Protein AF-A0A8D0G9X0-F1 (afdb_monomer_lite)

Radius of gyration: 13.31 Å; chains: 1; bounding box: 26×32×33 Å

InterPro domains:
  IPR001763 Rhodanese-like domain [PF00581] (14-73)
  IPR001763 Rhodanese-like domain [PS50206] (22-71)
  IPR036873 Rhodanese-like domain superfamily [G3DSA:3.40.250.10] (9-79)
  IPR036873 Rhodanese-like domain superfamily [SSF52821] (8-75)

Structure (mmCIF, N/CA/C/O backbone):
data_AF-A0A8D0G9X0-F1
#
_entry.id   AF-A0A8D0G9X0-F1
#
loop_
_atom_site.group_PDB
_atom_site.id
_atom_site.type_symbol
_atom_site.label_atom_id
_atom_site.label_alt_id
_atom_site.label_comp_id
_atom_site.label_asym_id
_atom_site.label_entity_id
_atom_site.label_seq_id
_atom_site.pdbx_PDB_ins_code
_atom_site.Cartn_x
_atom_site.Cartn_y
_atom_site.Cartn_z
_atom_site.occupancy
_atom_site.B_iso_or_equiv
_atom_site.auth_seq_id
_atom_site.auth_comp_id
_atom_site.auth_asym_id
_atom_site.auth_atom_id
_atom_site.pdbx_PDB_model_num
ATOM 1 N N . PHE A 1 1 ? 15.343 10.228 -13.129 1.00 41.00 1 PHE A N 1
ATOM 2 C CA . PHE A 1 1 ? 14.729 9.490 -12.012 1.00 41.00 1 PHE A CA 1
ATOM 3 C C . PHE A 1 1 ? 13.846 10.454 -11.244 1.00 41.00 1 PHE A C 1
ATOM 5 O O . PHE A 1 1 ? 14.371 11.397 -10.668 1.00 41.00 1 PHE A O 1
ATOM 12 N N . ARG A 1 2 ? 12.516 10.322 -11.353 1.00 45.94 2 ARG A N 1
ATOM 13 C CA . ARG A 1 2 ? 11.586 11.173 -10.596 1.00 45.94 2 ARG A CA 1
ATOM 14 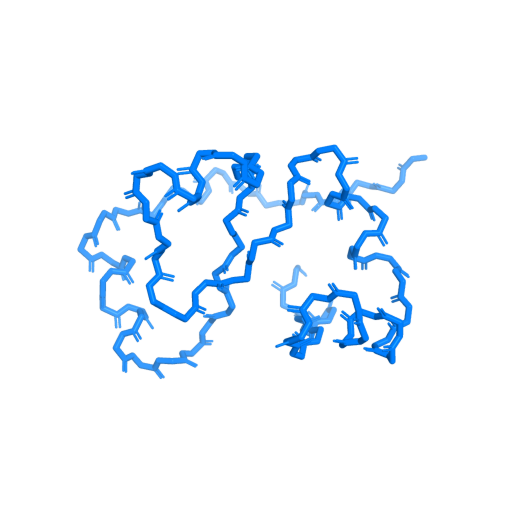C C . ARG A 1 2 ? 11.596 10.710 -9.142 1.00 45.94 2 ARG A C 1
ATOM 16 O O . ARG A 1 2 ? 11.472 9.522 -8.871 1.00 45.94 2 ARG A O 1
ATOM 23 N N . GLN A 1 3 ? 11.831 11.659 -8.252 1.00 45.34 3 GLN A N 1
ATOM 24 C CA . GLN A 1 3 ? 11.933 11.475 -6.815 1.00 45.34 3 GLN A CA 1
ATOM 25 C C . GLN A 1 3 ? 10.528 11.161 -6.285 1.00 45.34 3 GLN A C 1
ATOM 27 O O . GLN A 1 3 ? 9.638 11.995 -6.400 1.00 45.34 3 GLN A O 1
ATOM 32 N N . LEU A 1 4 ? 10.307 9.936 -5.801 1.00 56.78 4 LEU A N 1
ATOM 33 C CA . LEU A 1 4 ? 8.994 9.479 -5.313 1.00 56.78 4 LEU A CA 1
ATOM 34 C C . LEU A 1 4 ? 8.717 9.884 -3.859 1.00 56.78 4 LEU A C 1
ATOM 36 O O . LEU A 1 4 ? 7.666 9.551 -3.328 1.00 56.78 4 LEU A O 1
ATOM 40 N N . CYS A 1 5 ? 9.653 10.574 -3.208 1.00 48.22 5 CYS A N 1
ATOM 41 C CA . CYS A 1 5 ? 9.487 11.050 -1.843 1.00 48.22 5 CYS A CA 1
ATOM 42 C C . CYS A 1 5 ? 10.216 12.391 -1.689 1.00 48.22 5 CYS A C 1
ATOM 44 O O . CYS A 1 5 ? 11.438 12.456 -1.845 1.00 48.22 5 CYS A O 1
ATOM 46 N N . THR A 1 6 ? 9.462 13.463 -1.446 1.00 50.34 6 THR A N 1
ATOM 47 C CA . THR A 1 6 ? 9.962 14.841 -1.264 1.00 50.34 6 THR A CA 1
ATOM 48 C C . THR A 1 6 ? 9.642 15.415 0.117 1.00 50.34 6 THR A C 1
ATOM 50 O O . THR A 1 6 ? 9.710 16.627 0.298 1.00 50.34 6 THR A O 1
ATOM 53 N N . ALA A 1 7 ? 9.311 14.582 1.103 1.00 54.81 7 ALA A N 1
ATOM 54 C CA . ALA A 1 7 ? 8.913 15.057 2.424 1.00 54.81 7 ALA A CA 1
ATOM 55 C C . ALA A 1 7 ? 9.928 14.687 3.517 1.00 54.81 7 ALA A C 1
ATOM 57 O O . ALA A 1 7 ? 10.640 13.687 3.414 1.00 54.81 7 ALA A O 1
ATOM 58 N N . ALA A 1 8 ? 9.992 15.535 4.551 1.00 57.62 8 ALA A N 1
ATOM 59 C CA . ALA A 1 8 ? 10.720 15.290 5.794 1.00 57.62 8 ALA A CA 1
ATOM 60 C C . ALA A 1 8 ? 10.297 13.949 6.419 1.00 57.62 8 ALA A C 1
ATOM 62 O O . ALA A 1 8 ? 9.244 13.419 6.080 1.00 57.62 8 ALA A O 1
ATOM 63 N N . ASP A 1 9 ? 11.114 13.404 7.321 1.00 62.75 9 ASP A N 1
ATOM 64 C CA . ASP A 1 9 ? 10.912 12.095 7.959 1.00 62.75 9 ASP A CA 1
ATOM 65 C C . ASP A 1 9 ? 9.579 12.050 8.748 1.00 62.75 9 ASP A C 1
ATOM 67 O O . ASP A 1 9 ? 9.511 12.334 9.946 1.00 62.75 9 ASP A O 1
ATOM 71 N N . HIS A 1 10 ? 8.474 11.771 8.052 1.00 71.31 10 HIS A N 1
ATOM 72 C CA . HIS A 1 10 ? 7.128 11.702 8.611 1.00 71.31 10 HIS A CA 1
ATOM 73 C C . HIS A 1 10 ? 6.905 10.305 9.175 1.00 71.31 10 HIS A C 1
ATOM 75 O O . HIS A 1 10 ? 6.243 9.450 8.587 1.00 71.31 10 HIS A O 1
ATOM 81 N N . THR A 1 11 ? 7.504 10.070 10.338 1.00 84.31 11 THR A N 1
ATOM 82 C CA . THR A 1 11 ? 7.231 8.874 11.129 1.00 84.31 11 THR A CA 1
ATOM 83 C C . THR A 1 11 ? 5.836 8.973 11.745 1.00 84.31 11 THR A C 1
ATOM 85 O O . THR A 1 11 ? 5.445 10.009 12.278 1.00 84.31 11 THR A O 1
ATOM 88 N N . VAL A 1 12 ? 5.069 7.887 11.655 1.00 87.31 12 VAL A N 1
ATOM 89 C CA . VAL A 1 12 ? 3.723 7.779 12.233 1.00 87.31 12 VAL A CA 1
ATOM 90 C C . VAL A 1 12 ? 3.774 6.746 13.350 1.00 87.31 12 VAL A C 1
ATOM 92 O O . VAL A 1 12 ? 4.229 5.619 13.145 1.00 87.31 12 VAL A O 1
ATOM 95 N N . SER A 1 13 ? 3.310 7.102 14.546 1.00 92.62 13 SER A N 1
ATOM 96 C CA . SER A 1 13 ? 3.205 6.154 15.655 1.00 92.62 13 SER A CA 1
ATOM 97 C C . SER A 1 13 ? 2.064 5.155 15.435 1.00 92.62 13 SER A C 1
ATOM 99 O O . SER A 1 13 ? 1.090 5.418 14.729 1.00 92.62 13 SER A O 1
ATOM 101 N N . TYR A 1 14 ? 2.114 4.011 16.124 1.00 91.25 14 TYR A N 1
ATOM 102 C CA . TYR A 1 14 ? 1.024 3.027 16.087 1.00 91.25 14 TYR A CA 1
ATOM 103 C C . TYR A 1 14 ? -0.343 3.630 16.461 1.00 91.25 14 TYR A C 1
ATOM 105 O O . TYR A 1 14 ? -1.360 3.283 15.859 1.00 91.25 14 TYR A O 1
ATOM 113 N N . LYS A 1 15 ? -0.385 4.535 17.450 1.00 92.25 15 LYS A N 1
ATOM 114 C CA . LYS A 1 15 ? -1.637 5.167 17.888 1.00 92.25 15 LYS A CA 1
ATOM 115 C C . LYS A 1 15 ? -2.215 6.057 16.789 1.00 92.25 15 LYS A C 1
ATOM 117 O O . LYS A 1 15 ? -3.406 5.957 16.512 1.00 92.25 15 LYS A O 1
ATOM 122 N N . GLU A 1 16 ? -1.382 6.881 16.163 1.00 89.81 16 GLU A N 1
ATOM 123 C CA . GLU A 1 16 ? -1.795 7.740 15.050 1.00 89.81 16 GLU A CA 1
ATOM 124 C C . GLU A 1 16 ? -2.269 6.905 13.868 1.00 89.81 16 GLU A C 1
ATOM 126 O O . GLU A 1 16 ? -3.366 7.139 13.371 1.00 89.81 16 GLU A O 1
ATOM 131 N N . LEU A 1 17 ? -1.521 5.862 13.491 1.00 89.81 17 LEU A N 1
ATOM 132 C CA . LEU A 1 17 ? -1.932 4.940 12.435 1.00 89.81 17 LEU A CA 1
ATOM 133 C C . LEU A 1 17 ? -3.300 4.319 12.743 1.00 89.81 17 LEU A C 1
ATOM 135 O O . LEU A 1 17 ? -4.190 4.320 11.897 1.00 89.81 17 LEU A O 1
ATOM 139 N N . LYS A 1 18 ? -3.512 3.839 13.973 1.00 89.38 18 LYS A N 1
ATOM 140 C CA . LYS A 1 18 ? -4.792 3.250 14.386 1.00 89.38 18 LYS A CA 1
ATOM 141 C C . LYS A 1 18 ? -5.941 4.259 14.344 1.00 89.38 18 LYS A C 1
ATOM 143 O O . LYS A 1 18 ? -7.061 3.876 14.014 1.00 89.38 18 LYS A O 1
ATOM 148 N N . ASP A 1 19 ? -5.695 5.517 14.696 1.00 89.56 19 ASP A N 1
ATOM 149 C CA . ASP A 1 19 ? -6.704 6.576 14.651 1.00 89.56 19 ASP A CA 1
ATOM 150 C C . ASP A 1 19 ? -7.013 6.995 13.194 1.00 89.56 19 ASP A C 1
ATOM 152 O O . ASP A 1 19 ? -8.187 7.114 12.839 1.00 89.56 19 ASP A O 1
ATOM 156 N N . LEU A 1 20 ? -6.002 7.076 12.319 1.00 87.38 20 LEU A N 1
ATOM 157 C CA . LEU A 1 20 ? -6.148 7.310 10.871 1.00 87.38 20 LEU A CA 1
ATOM 158 C C . LEU A 1 20 ? -6.915 6.180 10.168 1.00 87.38 20 LEU A C 1
ATOM 160 O O . LEU A 1 20 ? -7.762 6.418 9.308 1.00 87.38 20 LEU A O 1
ATOM 164 N N . MET A 1 21 ? -6.672 4.931 10.566 1.00 85.88 21 MET A N 1
ATOM 165 C CA . MET A 1 21 ? -7.387 3.778 10.017 1.00 85.88 21 MET A CA 1
ATOM 166 C C . MET A 1 21 ? -8.881 3.779 10.376 1.00 85.88 21 MET A C 1
ATOM 168 O O . MET A 1 21 ? -9.696 3.286 9.597 1.00 85.88 21 MET A O 1
ATOM 172 N N . LYS A 1 22 ? -9.275 4.350 11.525 1.00 86.00 22 LYS A N 1
ATOM 173 C CA . LYS A 1 22 ? -10.697 4.476 11.899 1.00 86.00 22 LYS A CA 1
ATOM 174 C C . LYS A 1 22 ? -11.431 5.495 11.035 1.00 86.00 22 LYS A C 1
ATOM 176 O O . LYS A 1 22 ? -12.601 5.284 10.729 1.00 86.00 22 LYS A O 1
ATOM 181 N N . SER A 1 23 ? -10.766 6.587 10.656 1.00 80.69 23 SER A N 1
ATOM 182 C CA . SER A 1 23 ? -11.369 7.642 9.837 1.00 80.69 23 SER A CA 1
ATOM 183 C C . SER A 1 23 ? -11.443 7.285 8.350 1.00 80.69 23 SER A C 1
ATOM 185 O O . SER A 1 23 ? -12.080 8.019 7.600 1.00 80.69 23 SER A O 1
ATOM 187 N N . LYS A 1 24 ? -10.823 6.168 7.919 1.00 70.69 24 LYS A N 1
ATOM 188 C CA . LYS A 1 24 ? -10.703 5.739 6.508 1.00 70.69 24 LYS A CA 1
ATOM 189 C C . LYS A 1 24 ? -10.196 6.855 5.585 1.00 70.69 24 LYS A C 1
ATOM 191 O O . LYS A 1 24 ? -10.516 6.887 4.404 1.00 70.69 24 LYS A O 1
ATOM 196 N N . SER A 1 25 ? -9.424 7.782 6.145 1.00 71.81 25 SER A N 1
ATOM 197 C CA . SER A 1 25 ? -9.063 9.029 5.475 1.00 71.81 25 SER A CA 1
ATOM 198 C C . SER A 1 25 ? -7.804 8.912 4.619 1.00 71.81 25 SER A C 1
ATOM 200 O O . SER A 1 25 ? -7.448 9.884 3.961 1.00 71.81 25 SER A O 1
ATOM 202 N N . MET A 1 26 ? -7.096 7.781 4.668 1.00 80.25 26 MET A N 1
ATOM 203 C CA . MET A 1 26 ? -5.783 7.646 4.046 1.00 80.25 26 MET A CA 1
ATOM 204 C C . MET A 1 26 ? -5.552 6.222 3.524 1.00 80.25 26 MET A C 1
ATOM 206 O O . MET A 1 26 ? -5.842 5.260 4.246 1.00 80.25 26 MET A O 1
ATOM 210 N N . PRO A 1 27 ? -5.002 6.066 2.307 1.00 85.75 27 PRO A N 1
ATOM 211 C CA . PRO A 1 27 ? -4.565 4.772 1.802 1.00 85.75 27 PRO A CA 1
ATOM 212 C C . PRO A 1 27 ? -3.357 4.261 2.602 1.00 85.75 27 PRO A C 1
ATOM 214 O O . PRO A 1 27 ? -2.384 4.980 2.817 1.00 85.75 27 PRO A O 1
ATOM 217 N N . LEU A 1 28 ? -3.407 2.998 3.031 1.00 89.75 28 LEU A N 1
ATOM 218 C CA . LEU A 1 28 ? -2.292 2.315 3.691 1.00 89.75 28 LEU A CA 1
ATOM 219 C C . LEU A 1 28 ? -1.674 1.309 2.722 1.00 89.75 28 LEU A C 1
ATOM 221 O O . LEU A 1 28 ? -2.337 0.346 2.346 1.00 89.75 28 LEU A O 1
ATOM 225 N N . ILE A 1 29 ? -0.412 1.502 2.342 1.00 91.88 29 ILE A N 1
ATOM 226 C CA . ILE A 1 29 ? 0.306 0.588 1.447 1.00 91.88 29 ILE A CA 1
ATOM 227 C C . ILE A 1 29 ? 1.168 -0.365 2.282 1.00 91.88 29 ILE A C 1
ATOM 229 O O . ILE A 1 29 ? 2.073 0.058 2.996 1.00 91.88 29 ILE A O 1
ATOM 233 N N . ASP A 1 30 ? 0.878 -1.661 2.192 1.00 93.62 30 ASP A N 1
ATOM 234 C CA . ASP A 1 30 ? 1.641 -2.740 2.820 1.00 93.62 30 ASP A CA 1
ATOM 235 C C . ASP A 1 30 ? 2.656 -3.291 1.811 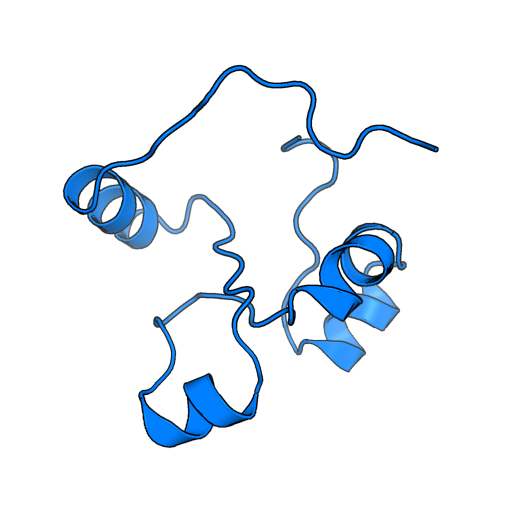1.00 93.62 30 ASP A C 1
ATOM 237 O O . ASP A 1 30 ? 2.284 -3.993 0.867 1.00 93.62 30 ASP A O 1
ATOM 241 N N . VAL A 1 31 ? 3.931 -2.946 2.001 1.00 95.31 31 VAL A N 1
ATOM 242 C CA . VAL A 1 31 ? 5.018 -3.256 1.055 1.00 95.31 31 VAL A CA 1
ATOM 243 C C . VAL A 1 31 ? 5.662 -4.630 1.244 1.00 95.31 31 VAL A C 1
ATOM 245 O O . VAL A 1 31 ? 6.659 -4.938 0.591 1.00 95.31 31 VAL A O 1
ATOM 248 N N . ARG A 1 32 ? 5.101 -5.459 2.131 1.00 96.56 32 ARG A N 1
ATOM 249 C CA . ARG A 1 32 ? 5.562 -6.832 2.361 1.00 96.56 32 ARG A CA 1
ATOM 250 C C . ARG A 1 32 ? 5.335 -7.723 1.145 1.00 96.56 32 ARG A C 1
ATOM 252 O O . ARG A 1 32 ? 4.457 -7.479 0.310 1.00 96.56 32 ARG A O 1
ATOM 259 N N . GLU A 1 33 ? 6.090 -8.808 1.082 1.00 96.25 33 GLU A N 1
ATOM 260 C CA . GLU A 1 33 ? 5.914 -9.833 0.067 1.00 96.25 33 GLU A CA 1
ATOM 261 C C . GLU A 1 33 ? 4.608 -10.609 0.268 1.00 96.25 33 GLU A C 1
ATOM 263 O O . GLU A 1 33 ? 4.123 -10.823 1.383 1.00 96.25 33 GLU A O 1
ATOM 268 N N . LYS A 1 34 ? 4.041 -11.113 -0.834 1.00 93.38 34 LYS A N 1
ATOM 269 C CA . LYS A 1 34 ? 2.742 -11.815 -0.818 1.00 93.38 34 LYS A CA 1
ATOM 270 C C . LYS A 1 34 ? 2.731 -13.032 0.111 1.00 93.38 34 LYS A C 1
ATOM 272 O O . LYS A 1 34 ? 1.674 -13.387 0.630 1.00 93.38 34 LYS A O 1
ATOM 277 N N . TRP A 1 35 ? 3.874 -13.692 0.299 1.00 95.94 35 TRP A N 1
ATOM 278 C CA . TRP A 1 35 ? 3.980 -14.845 1.194 1.00 95.94 35 TRP A CA 1
ATOM 279 C C . TRP A 1 35 ? 3.869 -14.435 2.671 1.00 95.94 35 TRP A C 1
ATOM 281 O O . TRP A 1 35 ? 3.188 -15.123 3.423 1.00 95.94 35 TRP A O 1
ATOM 291 N N . GLU A 1 36 ? 4.424 -13.284 3.069 1.00 96.19 36 GLU A N 1
ATOM 292 C CA . GLU A 1 36 ? 4.324 -12.763 4.441 1.00 96.19 36 GLU A CA 1
ATOM 293 C C . GLU A 1 36 ? 2.872 -12.445 4.804 1.00 96.19 36 GLU A C 1
ATOM 295 O O . GLU A 1 36 ? 2.434 -12.701 5.923 1.00 96.19 36 GLU A O 1
ATOM 300 N N . ILE A 1 37 ? 2.102 -11.924 3.842 1.00 95.56 37 ILE A N 1
ATOM 301 C CA . ILE A 1 37 ? 0.671 -11.649 4.019 1.00 95.56 37 ILE A CA 1
ATOM 302 C C . ILE A 1 37 ? -0.129 -12.939 4.212 1.00 95.56 37 ILE A C 1
ATOM 304 O O . ILE A 1 37 ? -1.049 -12.976 5.029 1.00 95.56 37 ILE A O 1
ATOM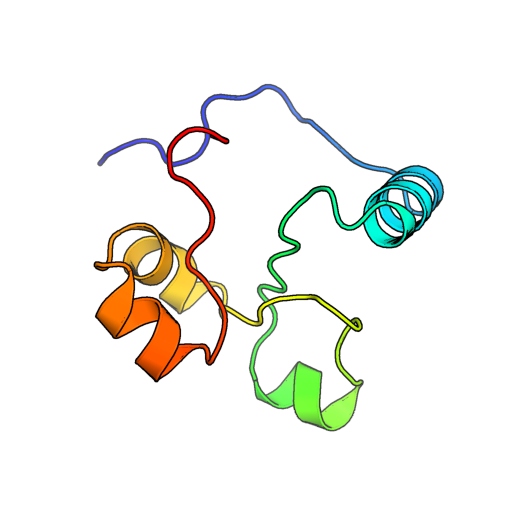 308 N N . ARG A 1 38 ? 0.196 -13.987 3.445 1.00 93.06 38 ARG A N 1
ATOM 309 C CA . ARG A 1 38 ? -0.483 -15.288 3.540 1.00 93.06 38 ARG A CA 1
ATOM 310 C C . ARG A 1 38 ? -0.201 -15.976 4.873 1.00 93.06 38 ARG A C 1
ATOM 312 O O . ARG A 1 38 ? -1.119 -16.566 5.425 1.00 93.06 38 ARG A O 1
ATOM 319 N N . GLU A 1 39 ? 1.030 -15.875 5.368 1.00 97.25 39 GLU A N 1
ATOM 320 C CA . GLU A 1 39 ? 1.472 -16.554 6.590 1.00 97.25 39 GLU A CA 1
ATOM 321 C C . GLU A 1 39 ? 1.073 -15.795 7.864 1.00 97.25 39 GLU A C 1
ATOM 323 O O . GLU A 1 39 ? 0.516 -16.370 8.794 1.00 97.25 39 GLU A O 1
ATOM 328 N N . TYR A 1 40 ? 1.321 -14.482 7.906 1.00 95.81 40 TYR A N 1
ATOM 329 C CA . TYR A 1 40 ? 1.186 -13.670 9.124 1.00 95.81 40 TYR A CA 1
ATOM 330 C C . TYR A 1 40 ? -0.043 -12.758 9.123 1.00 95.81 40 TYR A C 1
ATOM 332 O O . TYR A 1 40 ? -0.302 -12.045 10.094 1.00 95.81 40 TYR A O 1
ATOM 340 N N . GLY A 1 41 ? -0.807 -12.767 8.033 1.00 93.06 41 GLY A N 1
ATOM 341 C CA . GLY A 1 41 ? -2.011 -11.971 7.871 1.00 93.06 41 GLY A CA 1
ATOM 342 C C . GLY A 1 41 ? -1.778 -10.570 7.299 1.00 93.06 41 GLY A C 1
ATOM 343 O O . GLY A 1 41 ? -0.669 -10.024 7.221 1.00 93.06 41 GLY A O 1
ATOM 344 N N . ARG A 1 42 ? -2.897 -9.976 6.882 1.00 92.44 42 ARG A N 1
ATOM 345 C CA . ARG A 1 42 ? -2.992 -8.641 6.281 1.00 92.44 42 ARG A CA 1
ATOM 346 C C . ARG A 1 42 ? -3.559 -7.643 7.282 1.00 92.44 42 ARG A C 1
ATOM 348 O O . A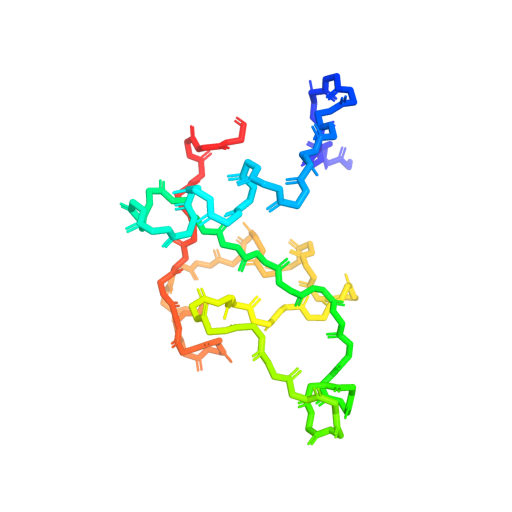RG A 1 42 ? -4.476 -7.971 8.032 1.00 92.44 42 ARG A O 1
ATOM 355 N N . ILE A 1 43 ? -3.088 -6.400 7.214 1.00 91.62 43 ILE A N 1
ATOM 356 C CA . ILE A 1 43 ? -3.725 -5.279 7.906 1.00 91.62 43 ILE A CA 1
ATOM 357 C C . ILE A 1 43 ? -5.061 -4.956 7.205 1.00 91.62 43 ILE A C 1
ATOM 359 O O . ILE A 1 43 ? -5.063 -4.642 6.013 1.00 91.62 43 ILE A O 1
ATOM 363 N N . PRO A 1 44 ? -6.216 -5.017 7.890 1.00 89.44 44 PRO A N 1
ATOM 364 C CA . PRO A 1 44 ? -7.498 -4.712 7.260 1.00 89.44 44 PRO A CA 1
ATOM 365 C C . PRO A 1 44 ? -7.517 -3.305 6.651 1.00 89.44 44 PRO A C 1
ATOM 367 O O . PRO A 1 44 ? -7.168 -2.333 7.316 1.00 89.44 44 PRO A O 1
ATOM 370 N N . GLY A 1 45 ? -7.930 -3.201 5.386 1.00 86.56 45 GLY A N 1
ATOM 371 C CA . GLY A 1 45 ? -7.967 -1.934 4.648 1.00 86.56 45 GLY A CA 1
ATOM 372 C C . GLY A 1 45 ? -6.636 -1.492 4.028 1.00 86.56 45 GLY A C 1
ATOM 373 O O . GLY A 1 45 ? -6.630 -0.483 3.333 1.00 86.56 45 GLY A O 1
ATOM 374 N N . SER A 1 46 ? -5.528 -2.222 4.221 1.00 91.31 46 SER A N 1
ATOM 375 C CA . SER A 1 46 ? -4.273 -1.929 3.511 1.00 91.31 46 SER A CA 1
ATOM 376 C C . SER A 1 46 ? -4.286 -2.464 2.083 1.00 91.31 46 SER A C 1
ATOM 378 O O . SER A 1 46 ? -4.888 -3.502 1.832 1.00 91.31 46 SER A O 1
ATOM 380 N N . ILE A 1 47 ? -3.585 -1.824 1.154 1.00 92.19 47 ILE A N 1
ATOM 381 C CA . ILE A 1 47 ? -3.316 -2.322 -0.199 1.00 92.19 47 ILE A CA 1
ATOM 382 C C . ILE A 1 47 ? -1.947 -3.006 -0.172 1.00 92.19 47 ILE A C 1
ATOM 384 O O . ILE A 1 47 ? -0.962 -2.367 0.188 1.00 92.19 47 ILE A O 1
ATOM 388 N N . ASN A 1 48 ? -1.855 -4.290 -0.529 1.00 94.31 48 ASN A N 1
ATOM 389 C CA . ASN A 1 48 ? -0.552 -4.954 -0.610 1.00 94.31 48 ASN A CA 1
ATOM 390 C C . ASN A 1 48 ? 0.100 -4.680 -1.968 1.00 94.31 48 ASN A C 1
ATOM 392 O O . ASN A 1 48 ? -0.376 -5.171 -2.990 1.00 94.31 48 ASN A O 1
ATOM 396 N N . ILE A 1 49 ? 1.195 -3.926 -1.953 1.00 94.88 49 ILE A N 1
ATOM 397 C CA . ILE A 1 49 ? 2.015 -3.624 -3.126 1.00 94.88 49 ILE A CA 1
ATOM 398 C C . ILE A 1 49 ? 3.454 -3.974 -2.746 1.00 94.88 49 ILE A C 1
ATOM 400 O O . ILE A 1 49 ? 4.098 -3.148 -2.101 1.00 94.88 49 ILE A O 1
ATOM 404 N N . PRO A 1 50 ? 3.957 -5.176 -3.087 1.00 95.44 50 PRO A N 1
ATOM 405 C CA . PRO A 1 50 ? 5.306 -5.596 -2.713 1.00 95.44 50 PRO A CA 1
ATOM 406 C C . PRO A 1 50 ? 6.344 -4.543 -3.084 1.00 95.44 50 PRO A C 1
ATOM 408 O O . PRO A 1 50 ? 6.224 -3.917 -4.138 1.00 95.44 50 PRO A O 1
ATOM 411 N N . LEU A 1 51 ? 7.364 -4.356 -2.243 1.00 93.88 51 LEU A N 1
ATOM 412 C CA . LEU A 1 51 ? 8.331 -3.260 -2.375 1.00 93.88 51 LEU A CA 1
ATOM 413 C C . LEU A 1 51 ? 8.929 -3.145 -3.788 1.00 93.88 51 LEU A C 1
ATOM 415 O O . LEU A 1 51 ? 9.066 -2.039 -4.309 1.00 93.88 51 LEU A O 1
ATOM 419 N N . GLY A 1 52 ? 9.226 -4.280 -4.428 1.00 92.88 52 GLY A N 1
ATOM 420 C CA . GLY A 1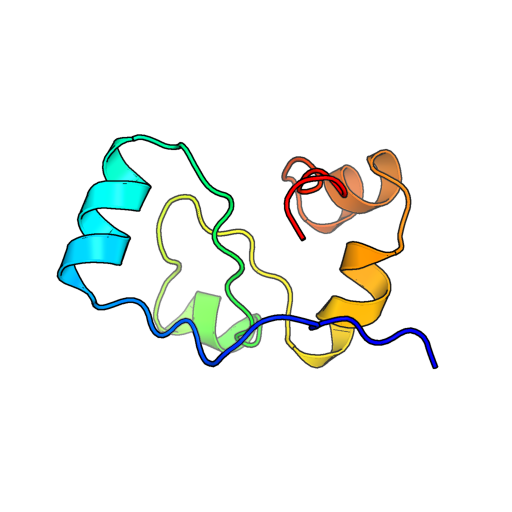 52 ? 9.755 -4.327 -5.795 1.00 92.88 52 GLY A CA 1
ATOM 421 C C . GLY A 1 52 ? 8.787 -3.841 -6.884 1.00 92.88 52 GLY A C 1
ATOM 422 O O . GLY A 1 52 ? 9.232 -3.506 -7.975 1.00 92.88 52 GLY A O 1
ATOM 423 N N . GLU A 1 53 ? 7.486 -3.774 -6.601 1.00 93.38 53 GLU A N 1
ATOM 424 C CA . GLU A 1 53 ? 6.441 -3.331 -7.531 1.00 93.38 53 GLU A CA 1
ATOM 425 C C . GLU A 1 53 ? 5.971 -1.886 -7.272 1.00 93.38 53 GLU A C 1
ATOM 427 O O . GLU A 1 53 ? 5.276 -1.322 -8.113 1.00 93.38 53 GLU A O 1
ATOM 432 N N . VAL A 1 54 ? 6.324 -1.272 -6.132 1.00 90.25 54 VAL A N 1
ATOM 433 C CA . VAL A 1 54 ? 5.753 0.018 -5.680 1.00 90.25 54 VAL A CA 1
ATOM 434 C C . VAL A 1 54 ? 5.934 1.138 -6.701 1.00 90.25 54 VAL A C 1
ATOM 436 O O . VAL A 1 54 ? 5.001 1.897 -6.960 1.00 90.25 54 VAL A O 1
ATOM 439 N N . VAL A 1 55 ? 7.122 1.242 -7.297 1.00 88.62 55 VAL A N 1
ATOM 440 C CA . VAL A 1 55 ? 7.434 2.299 -8.271 1.00 88.62 55 VAL A CA 1
ATOM 441 C C . VAL A 1 55 ? 6.509 2.219 -9.483 1.00 88.62 55 VAL A C 1
ATOM 443 O O . VAL A 1 55 ? 5.930 3.229 -9.881 1.00 88.62 55 VAL A O 1
ATOM 446 N N . ASP A 1 56 ? 6.336 1.019 -10.030 1.00 91.38 56 ASP A N 1
ATOM 447 C CA . ASP A 1 56 ? 5.512 0.791 -11.214 1.00 91.38 56 ASP A CA 1
ATOM 448 C C . ASP A 1 56 ? 4.018 0.900 -10.872 1.00 91.38 56 ASP A C 1
ATOM 450 O O . ASP A 1 56 ? 3.240 1.494 -11.621 1.00 91.38 56 ASP A O 1
ATOM 454 N N . ALA A 1 57 ? 3.619 0.400 -9.698 1.00 90.75 57 ALA A N 1
ATOM 455 C CA . ALA A 1 57 ? 2.254 0.472 -9.182 1.00 90.75 57 ALA A CA 1
ATOM 456 C C . ALA A 1 57 ? 1.761 1.912 -8.984 1.00 90.75 57 ALA A C 1
ATOM 458 O O . ALA A 1 57 ? 0.612 2.221 -9.273 1.00 90.75 57 ALA A O 1
ATOM 459 N N . LEU A 1 58 ? 2.614 2.831 -8.536 1.00 87.44 58 LEU A N 1
ATOM 460 C CA . LEU A 1 58 ? 2.214 4.234 -8.365 1.00 87.44 58 LEU A CA 1
ATOM 461 C C . LEU A 1 58 ? 2.248 5.036 -9.679 1.00 87.44 58 LEU A C 1
ATOM 463 O O . LEU A 1 58 ? 1.762 6.170 -9.737 1.00 87.44 58 LEU A O 1
ATOM 467 N N . GLN A 1 59 ? 2.802 4.462 -10.750 1.00 87.81 59 GLN A N 1
ATOM 468 C CA . GLN A 1 59 ? 2.907 5.103 -12.063 1.00 87.81 59 GLN A CA 1
ATOM 469 C C . GLN A 1 59 ? 1.899 4.584 -13.092 1.00 87.81 59 GLN A C 1
ATOM 471 O O . GLN A 1 59 ? 1.605 5.316 -14.042 1.00 87.81 59 GLN A O 1
ATOM 476 N N . MET A 1 60 ? 1.349 3.380 -12.906 1.00 89.94 60 MET A N 1
ATOM 477 C CA . MET A 1 60 ? 0.324 2.819 -13.793 1.00 89.94 60 MET A CA 1
A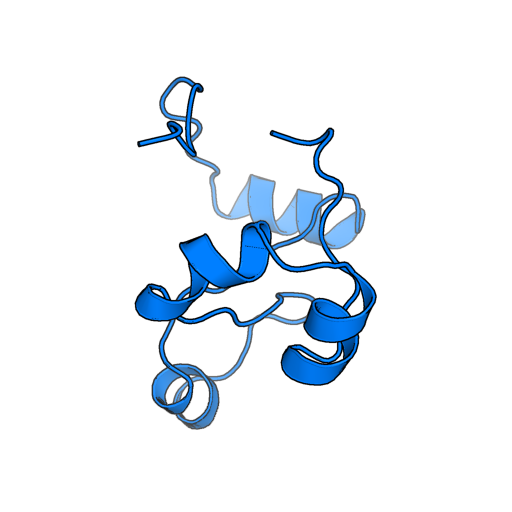TOM 478 C C . MET A 1 60 ? -0.956 3.663 -13.825 1.00 89.94 60 MET A C 1
ATOM 480 O O . MET A 1 60 ? -1.154 4.601 -13.045 1.00 89.94 60 MET A O 1
ATOM 484 N N . ASN A 1 61 ? -1.814 3.371 -14.799 1.00 91.62 61 ASN A N 1
ATOM 485 C CA . ASN A 1 61 ? -3.118 4.010 -14.865 1.00 91.62 61 ASN A CA 1
ATOM 486 C C . ASN A 1 61 ? -4.073 3.385 -13.821 1.00 91.62 61 ASN A C 1
ATOM 488 O O . ASN A 1 61 ? -3.864 2.240 -13.413 1.00 91.62 61 ASN A O 1
ATOM 492 N N . PRO A 1 62 ? -5.123 4.111 -13.392 1.00 90.12 62 PRO A N 1
ATOM 493 C CA . PRO A 1 62 ? -6.023 3.634 -12.340 1.00 90.12 62 PRO A CA 1
ATOM 494 C C . PRO A 1 62 ? -6.708 2.300 -12.650 1.00 90.12 62 PRO A C 1
ATOM 496 O O . PRO A 1 62 ? -6.927 1.509 -11.740 1.00 90.12 62 PRO A O 1
ATOM 499 N N . LYS A 1 63 ? -7.008 2.034 -13.927 1.00 92.31 63 LYS A N 1
ATOM 500 C CA . LYS A 1 63 ? -7.675 0.803 -14.354 1.00 92.31 63 LYS A CA 1
ATOM 501 C C . LYS A 1 63 ? -6.764 -0.413 -14.172 1.00 92.31 63 LYS A C 1
ATOM 503 O O . LYS A 1 63 ? -7.168 -1.388 -13.551 1.00 92.31 63 LYS A O 1
ATOM 508 N N . ASP A 1 64 ? -5.524 -0.331 -14.652 1.00 93.00 64 ASP A N 1
ATOM 509 C CA . ASP A 1 64 ? -4.539 -1.408 -14.499 1.00 93.00 64 ASP A CA 1
ATOM 510 C C . ASP A 1 64 ? -4.211 -1.652 -13.016 1.00 93.00 64 ASP A C 1
ATOM 512 O O . ASP A 1 64 ? -3.969 -2.787 -12.599 1.00 93.00 64 ASP A O 1
ATOM 516 N N . PHE A 1 65 ? -4.225 -0.589 -12.204 1.00 92.81 65 PHE A N 1
ATOM 517 C CA . PHE A 1 65 ? -4.037 -0.686 -10.759 1.00 92.81 65 PHE A CA 1
ATOM 518 C C . PHE A 1 65 ? -5.173 -1.457 -10.087 1.00 92.81 65 PHE A C 1
ATOM 520 O O . PHE A 1 65 ? -4.910 -2.386 -9.320 1.00 92.81 65 PHE A O 1
ATOM 527 N N . GLU A 1 66 ? -6.422 -1.102 -10.393 1.00 91.44 66 GLU A N 1
ATOM 528 C CA . GLU A 1 66 ? -7.604 -1.772 -9.855 1.00 91.44 66 GLU A CA 1
ATOM 529 C C . GLU A 1 66 ? -7.630 -3.250 -10.261 1.00 91.44 66 GLU A C 1
ATOM 531 O O . GLU A 1 66 ? -7.814 -4.116 -9.408 1.00 91.44 66 GLU A O 1
ATOM 536 N N . GLU A 1 67 ? -7.341 -3.564 -11.525 1.00 93.06 67 GLU A N 1
ATOM 537 C CA . GLU A 1 67 ? -7.264 -4.946 -12.012 1.00 93.06 67 GLU A CA 1
ATOM 538 C C . GLU A 1 67 ? -6.178 -5.763 -11.290 1.00 93.06 67 GLU A C 1
ATOM 540 O O . GLU A 1 67 ? -6.380 -6.941 -10.983 1.00 93.06 67 GLU A O 1
ATOM 545 N N . LYS A 1 68 ? -5.023 -5.152 -10.989 1.00 92.75 68 LYS A N 1
ATOM 546 C CA . LYS A 1 68 ? -3.877 -5.852 -10.391 1.00 92.75 68 LYS A CA 1
ATOM 547 C C . LYS A 1 68 ? -3.960 -5.982 -8.868 1.00 92.75 68 LYS A C 1
ATOM 549 O O . LYS A 1 68 ? -3.573 -7.020 -8.325 1.00 92.75 68 LYS A O 1
ATOM 554 N N . TYR A 1 69 ? -4.418 -4.940 -8.177 1.00 91.38 69 TYR A N 1
ATOM 555 C CA . TYR A 1 69 ? -4.411 -4.855 -6.710 1.00 91.38 69 TYR A CA 1
ATOM 556 C C . TYR A 1 69 ? -5.809 -4.947 -6.084 1.00 91.38 69 TYR A C 1
ATOM 558 O O . TYR A 1 69 ? -5.917 -5.035 -4.858 1.00 91.38 69 TYR A O 1
ATOM 566 N N . ASN A 1 70 ? -6.870 -4.983 -6.900 1.00 88.31 70 ASN A N 1
ATOM 567 C CA . ASN A 1 70 ? -8.272 -5.068 -6.481 1.00 88.31 70 ASN A CA 1
ATOM 568 C C . ASN A 1 70 ? -8.636 -3.982 -5.448 1.00 88.31 70 ASN A C 1
ATOM 570 O O . ASN A 1 70 ? -9.308 -4.252 -4.443 1.00 88.31 70 ASN A O 1
ATOM 574 N N . GLN A 1 71 ? -8.089 -2.781 -5.655 1.00 85.75 71 GLN A N 1
ATOM 575 C CA . GLN A 1 71 ? -8.231 -1.579 -4.834 1.00 85.75 71 GLN A CA 1
ATOM 576 C C . GLN A 1 71 ? -8.113 -0.341 -5.726 1.00 85.75 71 GLN A C 1
ATOM 578 O O . GLN A 1 71 ? -7.414 -0.388 -6.736 1.00 85.75 71 GLN A O 1
ATOM 583 N N . ASP A 1 72 ? -8.731 0.766 -5.319 1.00 84.19 72 ASP A N 1
ATOM 584 C CA . ASP A 1 72 ? -8.607 2.041 -6.026 1.00 84.19 72 ASP A CA 1
ATOM 585 C C . ASP A 1 72 ? -7.176 2.592 -5.936 1.00 84.19 72 ASP A C 1
ATOM 587 O O . ASP A 1 72 ? -6.521 2.510 -4.889 1.00 84.19 72 ASP A O 1
ATOM 591 N N . MET A 1 73 ? -6.693 3.182 -7.033 1.00 82.44 73 MET A N 1
ATOM 592 C CA . MET A 1 73 ? -5.391 3.848 -7.057 1.00 82.44 73 MET A CA 1
ATOM 593 C C . MET A 1 73 ? -5.400 5.050 -6.096 1.00 82.44 73 MET A C 1
ATOM 595 O O . MET A 1 73 ? -6.271 5.914 -6.230 1.00 82.44 73 MET A O 1
ATOM 599 N N . PRO A 1 74 ? -4.426 5.161 -5.170 1.00 80.00 74 PRO A N 1
ATOM 600 C CA . PRO A 1 74 ? -4.250 6.359 -4.354 1.00 80.00 74 PRO A CA 1
ATOM 601 C C . PRO A 1 74 ? -4.141 7.612 -5.233 1.00 80.00 74 PRO A C 1
ATOM 603 O O . PRO A 1 74 ? -3.464 7.588 -6.266 1.00 80.00 74 PRO A O 1
ATOM 606 N N . SER A 1 75 ? -4.799 8.708 -4.844 1.00 72.06 75 SER A N 1
ATOM 607 C CA . SER A 1 75 ? -4.745 9.940 -5.632 1.00 72.06 75 SER A CA 1
ATOM 608 C C . SER A 1 75 ? -3.312 10.472 -5.703 1.00 72.06 75 SER A C 1
ATOM 610 O O . SER A 1 75 ? -2.594 10.530 -4.708 1.00 72.06 75 SER A O 1
ATOM 612 N N . LYS A 1 76 ? -2.896 10.930 -6.889 1.00 62.84 76 LYS A N 1
ATOM 613 C CA . LYS A 1 76 ? -1.562 11.523 -7.111 1.00 62.84 76 LYS A CA 1
ATOM 614 C C . LYS A 1 76 ? -1.394 12.899 -6.453 1.00 62.84 76 LYS A C 1
ATOM 616 O O . LYS A 1 76 ? -0.298 13.444 -6.483 1.00 62.84 76 LYS A O 1
ATOM 621 N N . SER A 1 77 ? -2.474 13.469 -5.918 1.00 51.91 77 SER A N 1
ATOM 622 C CA . SER A 1 77 ? -2.484 14.744 -5.191 1.00 51.91 77 SER A CA 1
ATOM 623 C C . SER A 1 77 ? -2.132 14.615 -3.705 1.00 51.91 77 SER A C 1
ATOM 625 O O . SER A 1 77 ? -2.028 15.640 -3.041 1.00 51.91 77 SER A O 1
ATOM 627 N N . ASP A 1 78 ? -1.963 13.390 -3.199 1.00 49.38 78 ASP A N 1
ATOM 628 C CA . ASP A 1 78 ? -1.690 13.109 -1.783 1.00 49.38 78 ASP A CA 1
ATOM 629 C C . ASP A 1 78 ? -0.189 12.848 -1.506 1.00 49.38 78 ASP A C 1
ATOM 631 O O . ASP A 1 78 ? 0.159 12.294 -0.462 1.00 49.38 78 ASP A O 1
ATOM 635 N N . ILE A 1 79 ? 0.694 13.226 -2.448 1.00 41.50 79 ILE A N 1
ATOM 636 C CA . ILE A 1 79 ? 2.167 13.120 -2.369 1.00 41.50 79 ILE A CA 1
ATOM 637 C C . ILE A 1 79 ? 2.792 14.514 -2.285 1.00 41.50 79 ILE A C 1
ATOM 639 O O . ILE A 1 79 ? 2.416 15.369 -3.121 1.00 41.50 79 ILE A O 1
#

Foldseek 3Di:
DDDPDDDDPPDDDPVRVVVCVVVLPDAAEAQDDPVCCVPVHDDPRHFYQHVVRVVVLLVDDQVVNCVVRVDGRDDPVVD

pLDDT: mean 83.21, std 15.41, range [41.0, 97.25]

Secondary structure (DSSP, 8-state):
---S--S------HHHHHHHHHHT-S-EEE-S-HHHHHHH---TTEEE--GGGHHHHTTS-HHHHHHHHSSPPPPTT--

Organism: Sphenodon punctatus (NCBI:txid8508)

Sequence (79 aa):
FRQLCTAADHTVSYKELKDLMKSKSMPLIDVREKWEIREYGRIPGSINIPLGEVVDALQMNPKDFEEKYNQDMPSKSDI